Protein AF-A0A919J3R4-F1 (afdb_monomer_lite)

Radius of gyration: 18.71 Å; chains: 1; bounding box: 48×31×43 Å

Structure (mmCIF, N/CA/C/O backbone):
data_AF-A0A919J3R4-F1
#
_entry.id   AF-A0A919J3R4-F1
#
loop_
_atom_site.group_PDB
_atom_site.id
_atom_site.type_symbol
_atom_site.label_atom_id
_atom_site.label_alt_id
_atom_site.label_comp_id
_atom_site.label_asym_id
_atom_site.label_entity_id
_atom_site.label_seq_id
_atom_site.pdbx_PDB_ins_code
_atom_site.Cartn_x
_atom_site.Cartn_y
_atom_site.Cartn_z
_atom_site.occupancy
_atom_site.B_iso_or_equiv
_atom_site.auth_seq_id
_atom_site.auth_comp_id
_atom_site.auth_asym_id
_atom_site.auth_atom_id
_atom_site.pdbx_PDB_model_num
ATOM 1 N N . MET A 1 1 ? 13.682 -24.270 -13.867 1.00 44.53 1 MET A N 1
ATOM 2 C CA . MET A 1 1 ? 13.251 -22.941 -14.345 1.00 44.53 1 MET A CA 1
ATOM 3 C C . MET A 1 1 ? 14.183 -21.907 -13.732 1.00 44.53 1 MET A C 1
ATOM 5 O O . MET A 1 1 ? 13.988 -21.548 -12.581 1.00 44.53 1 MET A O 1
ATOM 9 N N . ALA A 1 2 ? 15.249 -21.518 -14.431 1.00 47.38 2 ALA A N 1
ATOM 10 C CA . ALA A 1 2 ? 16.061 -20.373 -14.017 1.00 47.38 2 ALA A CA 1
ATOM 11 C C . ALA A 1 2 ? 15.376 -19.111 -14.564 1.00 47.38 2 ALA A C 1
ATOM 13 O O . ALA A 1 2 ? 15.065 -19.071 -15.753 1.00 47.38 2 ALA A O 1
ATOM 14 N N . GLY A 1 3 ? 15.060 -18.138 -13.705 1.00 52.66 3 GLY A N 1
ATOM 15 C CA . GLY A 1 3 ? 14.458 -16.873 -14.130 1.00 52.66 3 GLY A CA 1
ATOM 16 C C . GLY A 1 3 ? 15.391 -16.144 -15.095 1.00 52.66 3 GLY A C 1
ATOM 17 O O . GLY A 1 3 ? 16.589 -16.057 -14.831 1.00 52.66 3 GLY A O 1
ATOM 18 N N . ASN A 1 4 ? 14.857 -15.675 -16.225 1.00 55.25 4 ASN A N 1
ATOM 19 C CA . ASN A 1 4 ? 15.641 -14.987 -17.245 1.00 55.25 4 ASN A CA 1
ATOM 20 C C . ASN A 1 4 ? 16.201 -13.667 -16.667 1.00 55.25 4 ASN A C 1
ATOM 22 O O . ASN A 1 4 ? 15.406 -12.785 -16.337 1.00 55.25 4 ASN A O 1
ATOM 26 N N . PRO A 1 5 ? 17.532 -13.502 -16.550 1.00 55.00 5 PRO A N 1
ATOM 27 C CA . PRO A 1 5 ? 18.149 -12.300 -15.983 1.00 55.00 5 PRO A CA 1
ATOM 28 C C . PRO A 1 5 ? 17.884 -11.023 -16.798 1.00 55.00 5 PRO A C 1
ATOM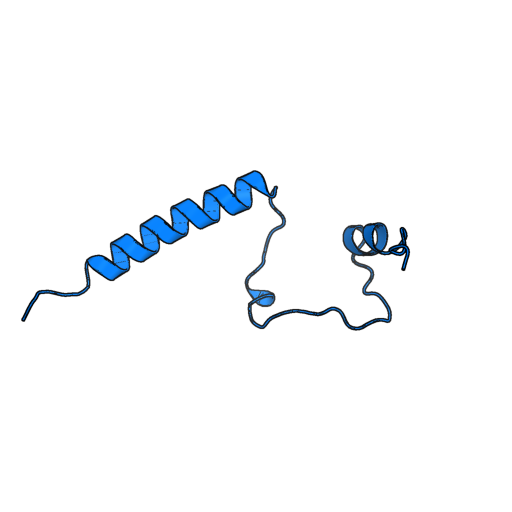 30 O O . PRO A 1 5 ? 18.086 -9.922 -16.288 1.00 55.00 5 PRO A O 1
ATOM 33 N N . GLU A 1 6 ? 17.405 -11.147 -18.038 1.00 56.12 6 GLU A N 1
ATOM 34 C CA . GLU A 1 6 ? 17.078 -10.005 -18.899 1.00 56.12 6 GLU A CA 1
ATOM 35 C C . GLU A 1 6 ? 15.756 -9.322 -18.506 1.00 56.12 6 GLU A C 1
ATOM 37 O O . GLU A 1 6 ? 15.616 -8.113 -18.674 1.00 56.12 6 GLU A O 1
ATOM 42 N N . ALA A 1 7 ? 14.833 -10.044 -17.856 1.00 55.72 7 ALA A N 1
ATOM 43 C CA . ALA A 1 7 ? 13.528 -9.506 -17.458 1.00 55.72 7 ALA A CA 1
ATOM 44 C C . ALA A 1 7 ? 13.640 -8.291 -16.516 1.00 55.72 7 ALA A C 1
ATOM 46 O O . ALA A 1 7 ? 12.896 -7.320 -16.640 1.00 55.72 7 ALA A O 1
ATOM 47 N N . GLY A 1 8 ? 14.626 -8.301 -15.614 1.00 57.88 8 GLY A N 1
ATOM 48 C CA . GLY A 1 8 ? 14.843 -7.200 -14.674 1.00 57.88 8 GLY A CA 1
ATOM 49 C C . GLY A 1 8 ? 15.364 -5.910 -15.321 1.00 57.88 8 GLY A C 1
ATOM 50 O O . GLY A 1 8 ? 15.246 -4.847 -14.713 1.00 57.88 8 GLY A O 1
ATOM 51 N N . ARG A 1 9 ? 15.937 -5.982 -16.532 1.00 58.84 9 ARG A N 1
ATOM 52 C CA . ARG A 1 9 ? 16.487 -4.827 -17.267 1.00 58.84 9 ARG A CA 1
ATOM 53 C C . ARG A 1 9 ? 15.431 -4.148 -18.139 1.00 58.84 9 ARG A C 1
ATOM 55 O O . ARG A 1 9 ? 15.390 -2.920 -18.201 1.00 58.84 9 ARG A O 1
ATOM 62 N N . ASP A 1 10 ? 14.530 -4.923 -18.730 1.00 58.94 10 ASP A N 1
ATOM 63 C CA . ASP A 1 10 ? 13.409 -4.401 -19.525 1.00 58.94 10 ASP A CA 1
ATOM 64 C C . ASP A 1 10 ? 12.429 -3.603 -18.653 1.00 58.94 10 ASP A C 1
ATOM 66 O O . ASP A 1 10 ? 12.008 -2.503 -19.010 1.00 58.94 10 ASP A O 1
ATOM 70 N N . GLN A 1 11 ? 12.177 -4.087 -17.431 1.00 61.06 11 GLN A N 1
ATOM 71 C CA . GLN A 1 11 ? 11.362 -3.386 -16.432 1.00 61.06 11 GLN A CA 1
ATOM 72 C C . GLN A 1 11 ? 11.920 -2.008 -16.046 1.00 61.06 11 GLN A C 1
ATOM 74 O O . GLN A 1 11 ? 11.151 -1.100 -15.746 1.00 61.06 11 GLN A O 1
ATOM 79 N N . GLN A 1 12 ? 13.244 -1.838 -16.058 1.00 59.41 12 GLN A N 1
ATOM 80 C CA . GLN A 1 12 ? 13.893 -0.561 -15.737 1.00 59.41 12 GLN A CA 1
ATOM 81 C C . GLN A 1 12 ? 13.964 0.390 -16.942 1.00 59.41 12 GLN A C 1
ATOM 83 O O . GLN A 1 12 ? 14.113 1.594 -16.753 1.00 59.41 12 GLN A O 1
ATOM 88 N N . SER A 1 13 ? 13.858 -0.129 -18.170 1.00 66.25 13 SER A N 1
ATOM 89 C CA . SER A 1 13 ? 13.979 0.642 -19.418 1.00 66.25 13 SER A CA 1
ATOM 90 C C . SER A 1 13 ? 12.639 0.971 -20.091 1.00 66.25 13 SER A C 1
ATOM 92 O O . SER A 1 13 ? 12.620 1.724 -21.062 1.00 66.25 13 SER A O 1
ATOM 94 N N . GLY A 1 14 ? 11.516 0.450 -19.580 1.00 61.75 14 GLY A N 1
ATOM 95 C CA . GLY A 1 14 ? 10.175 0.705 -20.124 1.00 61.75 14 GLY A CA 1
ATOM 96 C C . GLY A 1 14 ? 9.879 -0.031 -21.435 1.00 61.75 14 GLY A C 1
ATOM 97 O O . GLY A 1 14 ? 8.882 0.259 -22.097 1.00 61.75 14 GLY A O 1
ATOM 98 N N . VAL A 1 15 ? 10.729 -0.983 -21.825 1.00 70.38 15 VAL A N 1
ATOM 99 C CA . VAL A 1 15 ? 10.512 -1.827 -23.002 1.00 70.38 15 VAL A CA 1
ATOM 100 C C . VAL A 1 15 ? 9.501 -2.911 -22.632 1.00 70.38 15 VAL A C 1
ATOM 102 O O . VAL A 1 15 ? 9.765 -3.757 -21.782 1.00 70.38 15 VAL A O 1
ATOM 105 N N . VAL A 1 16 ? 8.318 -2.871 -23.249 1.00 62.78 16 VAL A N 1
ATOM 106 C CA . VAL A 1 16 ? 7.264 -3.873 -23.027 1.00 62.78 16 VAL A CA 1
ATOM 107 C C . VAL A 1 16 ? 7.697 -5.197 -23.672 1.00 62.78 16 VAL A C 1
ATOM 109 O O . VAL A 1 16 ? 7.905 -5.224 -24.889 1.00 62.78 16 VAL A O 1
ATOM 112 N N . PRO A 1 17 ? 7.840 -6.298 -22.908 1.00 63.56 17 PRO A N 1
ATOM 113 C CA . PRO A 1 17 ? 8.243 -7.580 -23.469 1.00 63.56 17 PRO A CA 1
ATOM 114 C C . PRO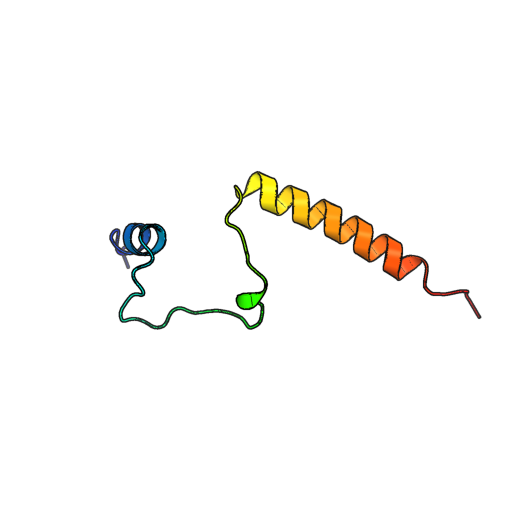 A 1 17 ? 7.188 -8.129 -24.443 1.00 63.56 17 PRO A C 1
ATOM 116 O O . PRO A 1 17 ? 6.002 -7.833 -24.307 1.00 63.56 17 PRO A O 1
ATOM 119 N N . PRO A 1 18 ? 7.572 -9.018 -25.376 1.00 66.88 18 PRO A N 1
ATOM 120 C CA . PRO A 1 18 ? 6.634 -9.693 -26.282 1.00 66.88 18 PRO A CA 1
ATOM 121 C C . PRO A 1 18 ? 5.661 -10.656 -25.570 1.00 66.88 18 PRO A C 1
ATOM 123 O O . PRO A 1 18 ? 4.751 -11.190 -26.202 1.00 66.88 18 PRO A O 1
ATOM 126 N N . LEU A 1 19 ? 5.847 -10.897 -24.267 1.00 70.88 19 LEU A N 1
ATOM 127 C CA . LEU A 1 19 ? 4.922 -11.647 -23.418 1.00 70.88 19 LEU A CA 1
ATOM 128 C C . LEU A 1 19 ? 3.918 -10.693 -22.753 1.00 70.88 19 LEU A C 1
ATOM 130 O O . LEU A 1 19 ? 4.293 -9.573 -22.409 1.00 70.88 19 LEU A O 1
ATOM 134 N N . PRO A 1 20 ? 2.664 -11.124 -22.521 1.00 71.81 20 PRO A N 1
ATOM 135 C CA . PRO A 1 20 ? 1.656 -10.269 -21.908 1.00 71.81 20 PRO A CA 1
ATOM 136 C C . PRO A 1 20 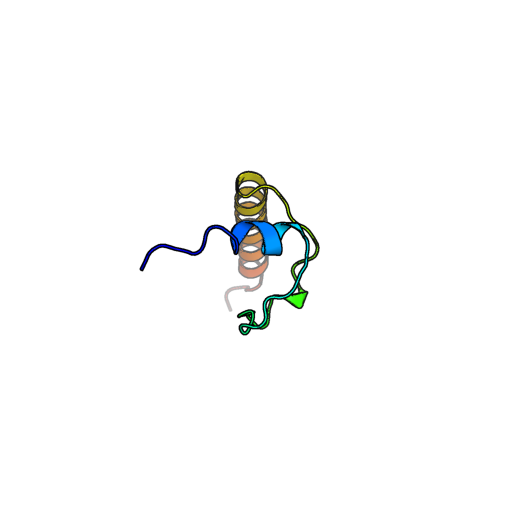? 2.119 -9.780 -20.532 1.00 71.81 20 PRO A C 1
ATOM 138 O O . PRO A 1 20 ? 2.436 -10.576 -19.644 1.00 71.81 20 PRO A O 1
ATOM 141 N N . VAL A 1 21 ? 2.136 -8.458 -20.362 1.00 77.56 21 VAL A N 1
ATOM 142 C CA . VAL A 1 21 ? 2.306 -7.824 -19.055 1.00 77.56 21 VAL A CA 1
ATOM 143 C C . VAL A 1 21 ? 0.986 -7.958 -18.311 1.00 77.56 21 VAL A C 1
ATOM 145 O O . VAL A 1 21 ? -0.040 -7.434 -18.741 1.00 77.56 21 VAL A O 1
ATOM 148 N N . TRP A 1 22 ? 1.004 -8.690 -17.203 1.00 81.81 22 TRP A N 1
ATOM 149 C CA . TRP A 1 22 ? -0.165 -8.837 -16.347 1.00 81.81 22 TRP A CA 1
ATOM 150 C C . TRP A 1 22 ? -0.335 -7.570 -15.514 1.00 81.81 22 TRP A C 1
ATOM 152 O O . TRP A 1 22 ? 0.537 -7.226 -14.718 1.00 81.81 22 TRP A O 1
ATOM 162 N N . ALA A 1 23 ? -1.465 -6.895 -15.688 1.00 86.62 23 ALA A N 1
ATOM 163 C CA . ALA A 1 23 ? -1.863 -5.745 -14.892 1.00 86.62 23 ALA A CA 1
ATOM 164 C C . ALA A 1 23 ? -3.279 -5.962 -14.351 1.00 86.62 23 ALA A C 1
ATOM 166 O O . ALA A 1 23 ? -4.136 -6.524 -15.034 1.00 86.62 23 ALA A O 1
ATOM 167 N N . GLY A 1 24 ? -3.506 -5.549 -13.105 1.00 88.25 24 GLY A N 1
ATOM 168 C CA . GLY A 1 24 ? -4.845 -5.500 -12.519 1.00 88.25 24 GLY A CA 1
ATOM 169 C C . GLY A 1 24 ? -5.552 -4.185 -12.849 1.00 88.25 24 GLY A C 1
ATOM 170 O O . GLY A 1 24 ? -4.905 -3.213 -13.226 1.00 88.25 24 GLY A O 1
ATOM 171 N N . GLU A 1 25 ? -6.864 -4.136 -12.621 1.00 94.19 25 GLU A N 1
ATOM 172 C CA . GLU A 1 25 ? -7.723 -2.965 -12.887 1.00 94.19 25 GLU A CA 1
ATOM 173 C C . GLU A 1 25 ? -7.193 -1.655 -12.270 1.00 94.19 25 GLU A C 1
ATOM 175 O O . GLU A 1 25 ? -7.312 -0.582 -12.846 1.00 94.19 25 GLU A O 1
ATOM 180 N N . GLY A 1 26 ? -6.558 -1.733 -11.097 1.00 91.19 26 GLY A N 1
ATOM 181 C CA . GLY A 1 26 ? -6.029 -0.564 -10.391 1.00 91.19 26 GLY A CA 1
ATOM 182 C C . GLY A 1 26 ? -4.710 -0.009 -10.935 1.00 91.19 26 GLY A C 1
ATOM 183 O O . GLY A 1 26 ? -4.198 0.945 -10.354 1.00 91.19 26 GLY A O 1
ATOM 184 N N . VAL A 1 27 ? -4.128 -0.583 -11.997 1.00 92.44 27 VAL A N 1
ATOM 185 C CA . VAL A 1 27 ? -2.808 -0.161 -12.510 1.00 92.44 27 VAL A CA 1
ATOM 186 C C . VAL A 1 27 ? -2.784 1.319 -12.892 1.00 92.44 27 VAL A C 1
ATOM 188 O O . VAL A 1 27 ? -1.805 2.011 -12.625 1.00 92.44 27 VAL A O 1
ATOM 191 N N . ASP A 1 28 ? -3.899 1.837 -13.404 1.00 92.94 28 ASP A N 1
ATOM 192 C CA . ASP A 1 28 ? -4.017 3.236 -13.809 1.00 92.94 28 ASP A CA 1
ATOM 193 C C . ASP A 1 28 ? -4.009 4.212 -12.625 1.00 92.94 28 ASP A C 1
ATOM 195 O O . ASP A 1 28 ? -3.865 5.418 -12.831 1.00 92.94 28 ASP A O 1
ATOM 199 N N . LEU A 1 29 ? -4.138 3.728 -11.387 1.00 93.88 29 LEU A N 1
ATOM 200 C CA . LEU A 1 29 ? -4.031 4.548 -10.178 1.00 93.88 29 LEU A CA 1
ATOM 201 C C . LEU A 1 29 ? -2.576 4.750 -9.730 1.00 93.88 29 LEU A C 1
ATOM 203 O O . LEU A 1 29 ? -2.315 5.652 -8.939 1.00 93.88 29 LEU A O 1
ATOM 207 N N . ILE A 1 30 ? -1.627 3.962 -10.245 1.00 92.19 30 ILE A N 1
ATOM 208 C CA . ILE A 1 30 ? -0.207 4.064 -9.891 1.00 92.19 30 ILE A CA 1
ATOM 209 C C . ILE A 1 30 ? 0.422 5.196 -10.712 1.00 92.19 30 ILE A C 1
ATOM 211 O O . ILE A 1 30 ? 0.441 5.147 -11.944 1.00 92.19 30 ILE A O 1
ATOM 215 N N . LYS A 1 31 ? 0.905 6.246 -10.036 1.00 94.88 31 LYS A N 1
ATOM 216 C CA . LYS A 1 31 ? 1.442 7.468 -10.675 1.00 94.88 31 LYS A CA 1
ATOM 217 C C . LYS A 1 31 ? 2.911 7.740 -10.369 1.00 94.88 31 LYS A C 1
ATOM 219 O O . LYS A 1 31 ? 3.497 8.639 -10.967 1.00 94.88 31 LYS A O 1
ATOM 224 N N . ASP A 1 32 ? 3.496 6.971 -9.468 1.00 93.75 32 ASP A N 1
ATOM 225 C CA . ASP A 1 32 ? 4.857 7.125 -8.987 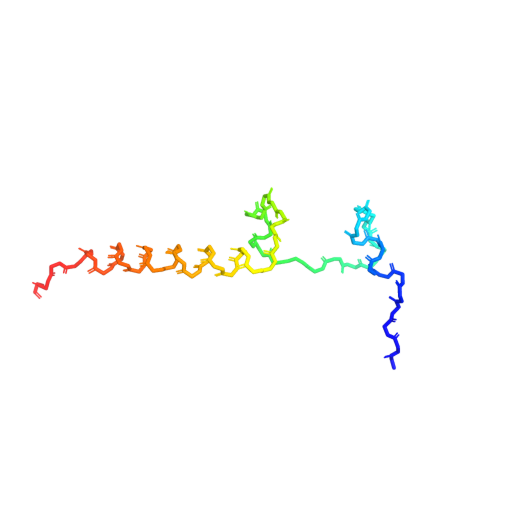1.00 93.75 32 ASP A CA 1
ATOM 226 C C . ASP A 1 32 ? 5.513 5.762 -8.723 1.00 93.75 32 ASP A C 1
ATOM 228 O O . ASP A 1 32 ? 4.895 4.702 -8.835 1.00 93.75 32 ASP A O 1
ATOM 232 N N . VAL A 1 33 ? 6.817 5.799 -8.442 1.00 95.19 33 VAL A N 1
ATOM 233 C CA . VAL A 1 33 ? 7.628 4.615 -8.131 1.00 95.19 33 VAL A CA 1
ATOM 234 C C . VAL A 1 33 ? 8.466 4.901 -6.876 1.00 95.19 33 VAL A C 1
ATOM 236 O O . VAL A 1 33 ? 9.672 5.138 -6.976 1.00 95.19 33 VAL A O 1
ATOM 239 N N . PRO A 1 34 ? 7.837 4.969 -5.687 1.00 94.88 34 PRO A N 1
ATOM 240 C CA . PRO A 1 34 ? 8.544 5.172 -4.424 1.00 94.88 34 PRO A CA 1
ATOM 241 C C . PRO A 1 34 ? 9.384 3.948 -4.032 1.00 94.88 34 PRO A C 1
ATOM 243 O O . PRO A 1 34 ? 9.242 2.855 -4.588 1.00 94.88 34 PRO A O 1
ATOM 246 N N . SER A 1 35 ? 10.243 4.108 -3.020 1.00 97.44 35 SER A N 1
ATOM 247 C CA . SER A 1 35 ? 10.878 2.947 -2.396 1.00 97.44 35 SER A CA 1
ATOM 248 C C . SER A 1 35 ? 9.809 2.045 -1.766 1.00 97.44 35 SER A C 1
ATOM 250 O O . SER A 1 35 ? 8.755 2.511 -1.329 1.00 97.44 35 SER A O 1
ATOM 252 N N . ALA A 1 36 ? 10.081 0.742 -1.673 1.00 96.81 36 ALA A N 1
ATOM 253 C CA . ALA A 1 36 ? 9.139 -0.190 -1.055 1.00 96.81 36 ALA A CA 1
ATOM 254 C C . ALA A 1 36 ? 8.832 0.174 0.410 1.00 96.81 36 ALA A C 1
ATOM 256 O O . ALA A 1 36 ? 7.698 0.022 0.858 1.00 96.81 36 ALA A O 1
ATOM 257 N N . ALA A 1 37 ? 9.829 0.679 1.145 1.00 98.38 37 ALA A N 1
ATOM 258 C CA . ALA A 1 37 ? 9.658 1.093 2.534 1.00 98.38 37 ALA A CA 1
ATOM 259 C C . ALA A 1 37 ? 8.721 2.304 2.652 1.00 98.38 37 ALA A C 1
ATOM 261 O O . ALA A 1 37 ? 7.801 2.290 3.474 1.00 98.38 37 ALA A O 1
ATOM 262 N N . ASP A 1 38 ? 8.911 3.310 1.797 1.00 98.06 38 ASP A N 1
ATOM 263 C CA . ASP A 1 38 ? 8.071 4.511 1.794 1.00 98.06 38 ASP A CA 1
ATOM 264 C C . ASP A 1 38 ? 6.641 4.177 1.356 1.00 98.06 38 ASP A C 1
ATOM 266 O O . ASP A 1 38 ? 5.689 4.623 1.993 1.00 98.06 38 ASP A O 1
ATOM 270 N N . LEU A 1 39 ? 6.483 3.320 0.338 1.00 97.31 39 LEU A N 1
ATOM 271 C CA . LEU A 1 39 ? 5.177 2.867 -0.145 1.00 97.31 39 LEU A CA 1
ATOM 272 C C . LEU A 1 39 ? 4.369 2.177 0.954 1.00 97.31 39 LEU A C 1
ATOM 274 O O . LEU A 1 39 ? 3.217 2.524 1.195 1.00 97.31 39 LEU A O 1
ATOM 278 N N . VAL A 1 40 ? 4.969 1.194 1.629 1.00 98.19 40 VAL A N 1
ATOM 279 C CA . VAL A 1 40 ? 4.282 0.438 2.685 1.00 98.19 40 VAL A CA 1
ATOM 280 C C . VAL A 1 40 ? 3.927 1.348 3.859 1.00 98.19 40 VAL A C 1
ATOM 282 O O . VAL A 1 40 ? 2.828 1.243 4.403 1.00 98.19 40 VAL A O 1
ATOM 285 N N . THR A 1 41 ? 4.824 2.269 4.216 1.00 98.50 41 THR A N 1
ATOM 286 C CA . THR A 1 41 ? 4.576 3.254 5.278 1.00 98.50 41 THR A CA 1
ATOM 287 C C . THR A 1 41 ? 3.399 4.166 4.927 1.00 98.50 41 THR A C 1
ATOM 289 O O . THR A 1 41 ? 2.513 4.370 5.759 1.00 98.50 41 THR A O 1
ATOM 292 N N . ALA A 1 42 ? 3.347 4.667 3.689 1.00 97.88 42 ALA A N 1
ATOM 293 C CA . ALA A 1 42 ? 2.253 5.506 3.209 1.00 97.88 42 ALA A CA 1
ATOM 294 C C . ALA A 1 42 ? 0.918 4.748 3.191 1.00 97.88 42 ALA A C 1
ATOM 296 O O . ALA A 1 42 ? -0.064 5.226 3.758 1.00 97.88 42 ALA A O 1
ATOM 297 N N . LEU A 1 43 ? 0.895 3.532 2.631 1.00 97.69 43 LEU A N 1
ATOM 298 C CA . LEU A 1 43 ? -0.308 2.695 2.572 1.00 97.69 43 LEU A CA 1
ATOM 299 C C . LEU A 1 43 ? -0.890 2.415 3.962 1.00 97.69 43 LEU A C 1
ATOM 301 O O . LEU A 1 43 ? -2.106 2.481 4.139 1.00 97.69 43 LEU A O 1
ATOM 305 N N . ALA A 1 44 ? -0.040 2.128 4.952 1.00 98.50 44 ALA A N 1
ATOM 306 C CA . ALA A 1 44 ? -0.484 1.909 6.325 1.00 98.50 44 ALA A CA 1
ATOM 307 C C . ALA A 1 44 ? -1.149 3.167 6.912 1.00 98.50 44 ALA A C 1
ATOM 309 O O . ALA A 1 44 ? -2.278 3.095 7.401 1.00 98.50 44 ALA A O 1
ATOM 310 N N . GLY A 1 45 ? -0.497 4.329 6.796 1.00 98.56 45 GLY A N 1
ATOM 311 C CA . GLY A 1 45 ? -1.038 5.593 7.303 1.00 98.56 45 GLY A CA 1
ATOM 312 C C . GLY A 1 45 ? -2.335 6.022 6.603 1.00 98.56 45 GLY A C 1
ATOM 313 O O . GLY A 1 45 ? -3.291 6.454 7.252 1.00 98.56 45 GLY A O 1
ATOM 314 N N . GLU A 1 46 ? -2.419 5.865 5.282 1.00 97.75 46 GLU A N 1
ATOM 315 C CA . GLU A 1 46 ? -3.634 6.178 4.523 1.00 97.75 46 GLU A CA 1
ATOM 316 C C . GLU A 1 46 ? -4.800 5.255 4.887 1.00 97.75 46 GLU A C 1
ATOM 318 O O . GLU A 1 46 ? -5.932 5.726 5.053 1.00 97.75 46 GLU A O 1
ATOM 323 N N . ALA A 1 47 ? -4.531 3.959 5.077 1.00 98.19 47 ALA A N 1
ATOM 324 C CA . ALA A 1 47 ? -5.535 2.996 5.512 1.00 98.19 47 ALA A CA 1
ATOM 325 C C . ALA A 1 47 ? -6.097 3.352 6.896 1.00 98.19 47 ALA A C 1
ATOM 327 O O . ALA A 1 47 ? -7.317 3.355 7.076 1.00 98.19 47 ALA A O 1
ATOM 328 N N . GLU A 1 48 ? -5.247 3.722 7.858 1.00 98.31 48 GLU A N 1
ATOM 329 C CA . GLU A 1 48 ? -5.682 4.178 9.185 1.00 98.31 48 GLU A CA 1
ATOM 330 C C . GLU A 1 48 ? -6.623 5.388 9.091 1.00 98.31 48 GLU A C 1
ATOM 332 O O . GLU A 1 48 ? -7.702 5.406 9.698 1.00 98.31 48 GLU A O 1
ATOM 337 N N . ILE A 1 49 ? -6.263 6.383 8.274 1.00 97.81 49 ILE A N 1
ATOM 338 C CA . ILE A 1 49 ? -7.084 7.579 8.049 1.00 97.81 49 ILE A CA 1
ATOM 339 C C . ILE A 1 49 ? -8.430 7.207 7.416 1.00 97.81 49 ILE A C 1
ATOM 341 O O . ILE A 1 49 ? -9.478 7.714 7.842 1.00 97.81 49 ILE A O 1
ATOM 345 N N . ALA A 1 50 ? -8.420 6.344 6.399 1.00 97.00 50 ALA A N 1
ATOM 346 C CA . ALA A 1 50 ? -9.621 5.907 5.696 1.00 97.00 50 ALA A CA 1
ATOM 347 C C . ALA A 1 50 ? -10.571 5.138 6.627 1.00 97.00 50 ALA A C 1
ATOM 349 O O . ALA A 1 50 ? -11.769 5.434 6.674 1.00 97.00 50 ALA A O 1
ATOM 350 N N . LEU A 1 51 ? -10.034 4.222 7.435 1.00 96.25 51 LEU A N 1
ATOM 351 C CA . LEU A 1 51 ? -10.798 3.458 8.420 1.00 96.25 51 LEU A CA 1
ATOM 352 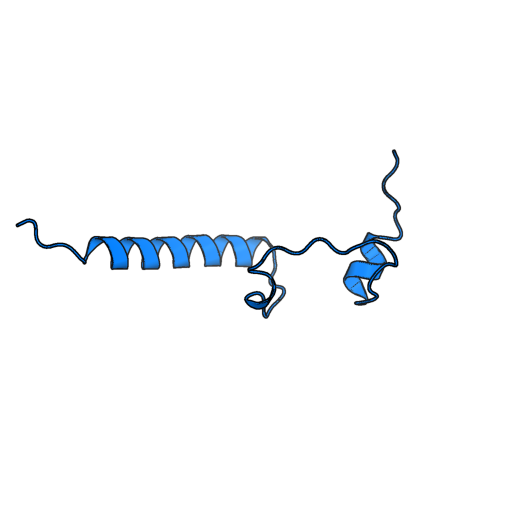C C . LEU A 1 51 ? -11.394 4.363 9.498 1.00 96.25 51 LEU A C 1
ATOM 354 O O . LEU A 1 51 ? -12.583 4.259 9.805 1.00 96.25 51 LEU A O 1
ATOM 358 N N . ALA A 1 52 ? -10.615 5.311 10.024 1.00 96.06 52 ALA A N 1
ATOM 359 C CA . ALA A 1 52 ? -11.116 6.273 10.998 1.00 96.06 52 ALA A CA 1
ATOM 360 C C . ALA A 1 52 ? -12.257 7.129 10.421 1.00 96.06 52 ALA A C 1
ATOM 362 O O . ALA A 1 52 ? -13.215 7.436 11.131 1.00 96.06 52 ALA A O 1
ATOM 363 N N . ARG A 1 53 ? -12.182 7.517 9.139 1.00 94.31 53 ARG A N 1
ATOM 364 C CA . ARG A 1 53 ? -13.268 8.231 8.441 1.00 94.31 53 ARG A CA 1
ATOM 365 C C . ARG A 1 53 ? -14.518 7.364 8.317 1.00 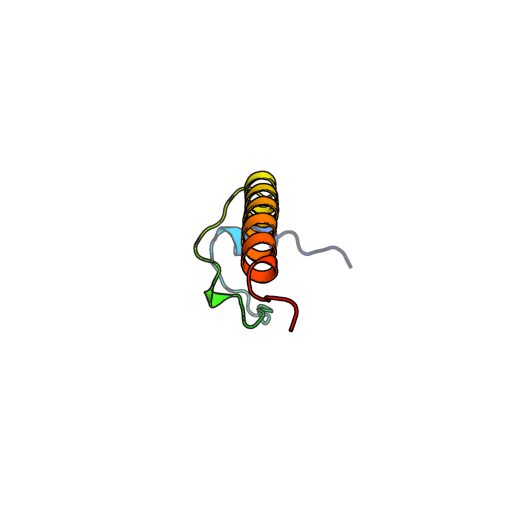94.31 53 ARG A C 1
ATOM 367 O O . ARG A 1 53 ? -15.595 7.828 8.683 1.00 94.31 53 ARG A O 1
ATOM 374 N N . ALA A 1 54 ? -14.372 6.119 7.867 1.00 94.56 54 ALA A N 1
ATOM 375 C CA . ALA A 1 54 ? -15.482 5.177 7.734 1.00 94.56 54 ALA A CA 1
ATOM 376 C C . ALA A 1 54 ? -16.174 4.898 9.082 1.00 94.56 54 ALA A C 1
ATOM 378 O O . ALA A 1 54 ? -17.402 4.860 9.158 1.00 94.56 54 ALA A O 1
ATOM 379 N N . GLY A 1 55 ? -15.399 4.792 10.167 1.00 91.06 55 GLY A N 1
ATOM 380 C CA . GLY A 1 55 ? -15.913 4.558 11.520 1.00 91.06 55 GLY A CA 1
ATOM 381 C C . GLY A 1 55 ? -16.733 5.712 12.111 1.00 91.06 55 GLY A C 1
ATOM 382 O O . GLY A 1 55 ? -17.521 5.489 13.025 1.00 91.06 55 GLY A O 1
ATOM 383 N N . ARG A 1 56 ? -16.606 6.937 11.581 1.00 85.88 56 ARG A N 1
ATOM 384 C CA . ARG A 1 56 ? -17.398 8.105 12.019 1.00 85.88 56 ARG A CA 1
ATOM 385 C C . ARG A 1 56 ? -18.786 8.184 11.374 1.00 85.88 56 ARG A C 1
ATOM 387 O O . ARG A 1 56 ? -19.591 9.019 11.773 1.00 85.88 56 ARG A O 1
ATOM 394 N N . GLY A 1 57 ? -19.075 7.334 10.388 1.00 71.12 57 GLY A N 1
ATOM 395 C CA . GLY A 1 57 ? -20.266 7.424 9.540 1.00 71.12 57 GLY A CA 1
ATOM 396 C C . GLY A 1 57 ? -21.559 6.808 10.084 1.00 71.12 57 GLY A C 1
ATOM 397 O O . GLY A 1 57 ? -22.508 6.693 9.314 1.00 71.12 57 GLY A O 1
ATOM 398 N N . ARG A 1 58 ? -21.646 6.391 11.357 1.00 65.81 58 ARG A N 1
ATOM 399 C CA . ARG A 1 58 ? -22.885 5.795 11.892 1.00 65.81 58 ARG A CA 1
ATOM 400 C C . ARG A 1 58 ? -23.219 6.264 13.314 1.00 65.81 58 ARG A C 1
ATOM 402 O O . ARG A 1 58 ? -22.578 5.798 14.254 1.00 65.81 58 ARG A O 1
ATOM 409 N N . PRO A 1 59 ? -24.253 7.103 13.507 1.00 62.59 59 PRO A N 1
ATOM 410 C CA . PRO A 1 59 ? -24.971 7.118 14.773 1.00 62.59 59 PRO A CA 1
ATOM 411 C C . PRO A 1 59 ? -25.689 5.772 14.931 1.00 62.59 59 PRO A C 1
ATOM 413 O O . PRO A 1 59 ? -26.378 5.319 14.015 1.00 62.59 59 PRO A O 1
ATOM 416 N N . ALA A 1 60 ? -25.497 5.108 16.072 1.00 64.94 60 ALA A N 1
ATOM 417 C CA . ALA A 1 60 ? -26.325 3.967 16.446 1.00 64.94 60 ALA A CA 1
ATOM 418 C C . ALA A 1 60 ? -27.775 4.463 16.523 1.00 64.94 60 ALA A C 1
ATOM 420 O O . ALA A 1 60 ? -28.075 5.353 17.317 1.00 64.94 60 ALA A O 1
ATOM 421 N N . THR A 1 61 ? -28.617 3.966 15.620 1.00 67.56 61 THR A N 1
ATOM 422 C CA . THR A 1 61 ? -30.067 4.190 15.635 1.00 67.56 61 THR A CA 1
ATOM 423 C C . THR A 1 61 ? -30.728 2.983 16.269 1.00 67.56 61 THR A C 1
ATOM 425 O O . THR A 1 61 ? -30.208 1.866 16.030 1.00 67.56 61 THR A O 1
#

Secondary structure (DSSP, 8-state):
-PPPTTHHHHHHHT---SSPPP--GGGGG------HHHHHHHHHHHHHHHHHHHHTS----

Organism: NCBI:txid113564

pLDDT: mean 80.71, std 17.31, range [44.53, 98.56]

Foldseek 3Di:
DPPDPCVVVCVVVVNDDPDDDDDDPCPVVDDDDDDPVVVVVVVVVVVVVVVVVVVVPDDDD

Sequence (61 aa):
MAGNPEAGRDQQSGVVPPLPVWAGEGVDLIKDVPSAADLVTALAGEAEIALARAGRGRPAT